Protein 5NMN (pdb70)

Solvent-accessible surface area: 3793 Å² total; per-residue (Å²): 189,120,50,58,132,111,105,118,32,147,79,124,116,24,136,94,134,142,173,86,58,91,150,88,128,38,101,102,160,103,102,101,126,275

GO terms:
  GO:0045087 innate immune response (P, IDA)
  GO:0019731 antibacterial humoral response (P, IDA)
  GO:0050829 defense response to Gram-negative bacterium (P, IDA)
  GO:0050830 defense response to Gram-positive ba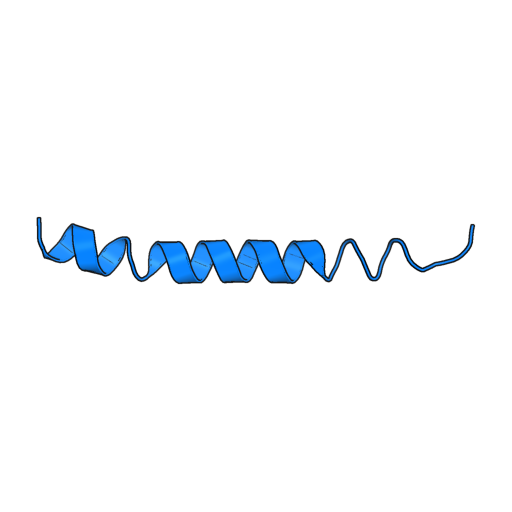cterium (P, IDA)
  GO:0061844 antimicrobial humoral immune response mediated by antimicrobial peptide (P, IDA)
  GO:0001878 response to yeast (P, IDA)
  GO:0005576 extracellular region (C, IDA)
  GO:0035821 modulation of process of another organism (P, IDA)
  GO:0019732 antifungal humoral response (P, IDA)
  GO:0002544 chronic inflammatory response (P, IMP)
  GO:0045087 innate immune response (P, IMP)
  GO:0050830 defense response to Gram-positive bacterium (P, IMP)
  GO:0032757 positive regulation of interleukin-8 production (P, IMP)
  GO:0061844 antimicrobial humoral immune response mediated by antimicrobial peptide (P, IMP)
  GO:014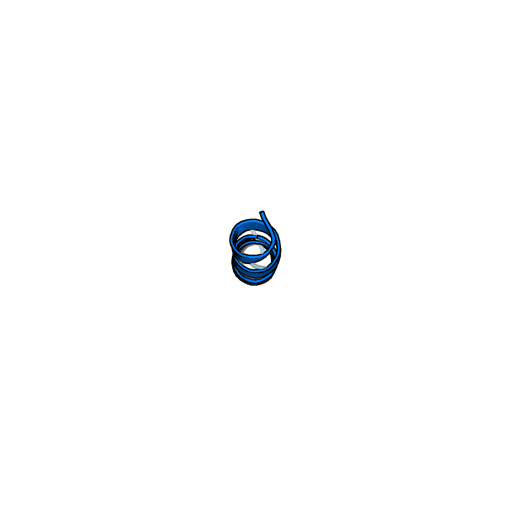0367 antibacterial innate immune response (P, IDA)
  GO:0042742 defense response to bacterium (P, IMP)
  GO:0042742 defense response to bacterium (P, TAS)
  GO:190472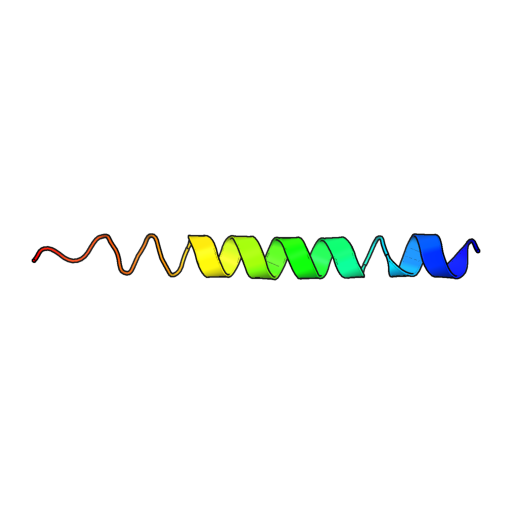4 tertiary granule lumen (C, TAS)
  GO:0035580 specific granule lumen (C, TAS)
  GO:0005576 extracellular region (C, TAS)

Organism: Homo sapiens (NCBI:txid9606)

InterPro domains:
  IPR001894 Cathelicidin-like [PTHR10206] (10-161)
  IPR018216 Cathelicidin, conserved site [PS00946] (35-48)
  IPR018216 Cathelicidin, conserved site [PS00947] (79-101)
  IPR022746 Cathelicidin, antimicrobial peptide, C-terminal [PF12153] (136-163)
  IPR046350 Cystatin superfamily [SSF54403] (33-126)

B-factor: mean 29.7, std 23.13, range [10.72, 134.12]

Radius of gyration: 15.25 Å; Cα contacts (8 Å, |Δi|>4): 0; chains: 1; bounding box: 27×22×41 Å

Foldseek 3Di:
DVVVVVVVVVVVVVVVVVVVVVVVVVVVVVPDDD

Sequence (34 aa):
LLGDFFRKSSKEKIGKEFKRIVQRIKKDFLRRNLVPRR

Secondary structure (DSSP, 8-state):
-HHHHHHHHHHHHHHHHHHHHHHHHHHHHHTS--

Structure (mmCIF, N/CA/C/O backbone):
data_5NMN
#
_entry.id   5NMN
#
_cell.length_a   60.381
_cell.length_b   17.832
_cell.length_c   34.032
_cell.angle_alpha   90.00
_cell.angle_beta   105.19
_cell.angle_gamma   90.00
#
_symmetry.space_group_name_H-M   'C 1 2 1'
#
loop_
_entity.id
_entity.type
_entity.pdbx_description
1 polymer 'Cathelicidin antimicrobial peptide'
2 non-polymer 'SODIUM ION'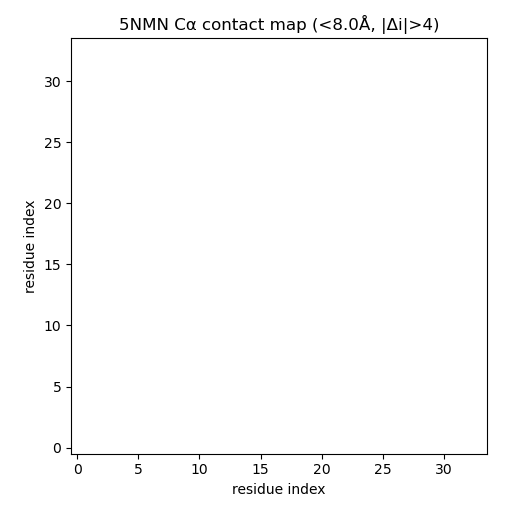
3 water water
#
loop_
_atom_site.group_PDB
_atom_site.id
_atom_site.type_symbol
_atom_site.label_atom_id
_atom_site.label_alt_id
_atom_site.label_comp_id
_atom_site.label_asym_id
_atom_site.label_entity_id
_atom_site.label_seq_id
_atom_site.pdbx_PDB_ins_code
_atom_site.Cartn_x
_atom_site.Cartn_y
_atom_site.Cartn_z
_atom_site.occupancy
_atom_site.B_iso_or_equiv
_atom_site.auth_seq_id
_atom_site.auth_comp_id
_atom_site.auth_asym_id
_atom_site.auth_atom_id
_atom_site.pdbx_PDB_model_num
ATOM 1 N N . LEU A 1 1 ? 25.573 -10.759 21.952 1.00 46.02 1 LEU A N 1
ATOM 2 C CA . LEU A 1 1 ? 24.934 -11.894 21.231 1.00 27.30 1 LEU A CA 1
ATOM 3 C C . LEU A 1 1 ? 23.412 -11.713 21.302 1.00 15.87 1 LEU A C 1
ATOM 4 O O . LEU A 1 1 ? 22.783 -11.346 20.315 1.00 14.93 1 LEU A O 1
ATOM 22 N N . LEU A 1 2 ? 22.821 -11.924 22.471 1.00 15.64 2 LEU A N 1
ATOM 23 C CA . LEU A 1 2 ? 21.380 -11.732 22.605 1.00 15.10 2 LEU A CA 1
ATOM 24 C C . LEU A 1 2 ? 20.957 -10.283 22.318 1.00 13.09 2 LEU A C 1
ATOM 25 O O . LEU A 1 2 ? 19.908 -10.039 21.720 1.00 13.12 2 LEU A O 1
ATOM 41 N N . GLY A 1 3 ? 21.758 -9.321 22.769 1.00 13.35 3 GLY A N 1
ATOM 42 C CA . GLY A 1 3 ? 21.464 -7.923 22.487 1.00 13.54 3 GLY A CA 1
ATOM 43 C C . GLY A 1 3 ? 21.420 -7.648 20.996 1.00 12.44 3 GLY A C 1
ATOM 44 O O . GLY A 1 3 ? 20.551 -6.917 20.504 1.00 12.54 3 GLY A O 1
ATOM 48 N N . ASP A 1 4 ? 22.357 -8.239 20.265 1.00 12.22 4 ASP A N 1
ATOM 49 C CA . ASP A 1 4 ? 22.389 -8.087 18.814 1.00 12.90 4 ASP A CA 1
ATOM 50 C C . ASP A 1 4 ? 21.152 -8.702 18.163 1.00 11.84 4 ASP A C 1
ATOM 51 O O . ASP A 1 4 ? 20.617 -8.146 17.205 1.00 12.40 4 ASP A O 1
ATOM 60 N N . PHE A 1 5 ? 20.682 -9.830 18.685 1.00 12.35 5 PHE A N 1
ATOM 61 C CA . PHE A 1 5 ? 19.481 -10.461 18.155 1.00 11.72 5 PHE A CA 1
ATOM 62 C C . PHE A 1 5 ? 18.276 -9.523 18.300 1.00 10.72 5 PHE A C 1
ATOM 63 O O . PHE A 1 5 ? 17.531 -9.297 17.341 1.00 11.89 5 PHE A O 1
ATOM 80 N N . PHE A 1 6 ? 18.081 -8.971 19.495 1.00 11.18 6 PHE A N 1
ATOM 81 C CA . PHE A 1 6 ? 16.971 -8.038 19.697 1.00 11.68 6 PHE A CA 1
ATOM 82 C C . PHE A 1 6 ? 17.132 -6.775 18.840 1.00 11.37 6 PHE A C 1
ATOM 83 O O . PHE A 1 6 ? 16.160 -6.282 18.262 1.00 12.51 6 PHE A O 1
ATOM 100 N N . ARG A 1 7 ? 18.353 -6.255 18.757 1.00 11.36 7 ARG A N 1
ATOM 101 C CA . ARG A 1 7 ? 18.601 -5.074 17.949 1.00 11.53 7 ARG A CA 1
ATOM 102 C C . ARG A 1 7 ? 18.226 -5.328 16.490 1.00 11.48 7 ARG A C 1
ATOM 103 O O . ARG A 1 7 ? 17.566 -4.505 15.847 1.00 12.53 7 ARG A O 1
ATOM 124 N N . LYS A 1 8 ? 18.648 -6.467 15.962 1.00 11.54 8 LYS A N 1
ATOM 125 C CA . LYS A 1 8 ? 18.390 -6.786 14.567 1.00 12.46 8 LYS A CA 1
ATOM 126 C C . LYS A 1 8 ? 16.896 -6.958 14.324 1.00 13.16 8 LYS A C 1
ATOM 127 O O . LYS A 1 8 ? 16.407 -6.644 13.244 1.00 14.35 8 LYS A O 1
ATOM 146 N N A SER A 1 9 ? 16.170 -7.439 15.328 0.31 14.01 9 SER A N 1
ATOM 147 N N B SER A 1 9 ? 16.167 -7.452 15.321 0.69 14.39 9 SER A N 1
ATOM 148 C CA A SER A 1 9 ? 14.719 -7.515 15.230 0.31 13.83 9 SER A CA 1
ATOM 149 C CA B SER A 1 9 ? 14.712 -7.538 15.211 0.69 16.20 9 SER A CA 1
ATOM 150 C C A SER A 1 9 ? 14.145 -6.117 15.002 0.31 15.02 9 SER A C 1
ATOM 151 C C B SER A 1 9 ? 14.094 -6.141 15.051 0.69 16.26 9 SER A C 1
ATOM 152 O O A SER A 1 9 ? 13.318 -5.898 14.119 0.31 15.48 9 SER A O 1
ATOM 153 O O B SER A 1 9 ? 13.175 -5.953 14.255 0.69 19.58 9 SER A O 1
ATOM 168 N N . LYS A 1 10 ? 14.596 -5.167 15.806 1.00 14.76 10 LYS A N 1
ATOM 169 C CA . LYS A 1 10 ? 14.146 -3.785 15.685 1.00 15.66 10 LYS A CA 1
ATOM 170 C C . LYS A 1 10 ? 14.519 -3.222 14.320 1.00 14.58 10 LYS A C 1
ATOM 171 O O . LYS A 1 10 ? 13.719 -2.548 13.671 1.00 16.87 10 LYS A O 1
ATOM 191 N N . GLU A 1 11 ? 15.748 -3.482 13.893 1.00 14.05 11 GLU A N 1
ATOM 192 C CA . GLU A 1 11 ? 16.229 -2.964 12.621 1.00 14.68 11 GLU A CA 1
ATOM 193 C C . GLU A 1 11 ? 15.403 -3.508 11.460 1.00 15.29 11 GLU A C 1
ATOM 194 O O . GLU A 1 11 ? 15.112 -2.792 10.508 1.00 16.55 11 GLU A O 1
ATOM 206 N N . LYS A 1 12 ? 15.006 -4.771 11.551 1.00 16.98 12 LYS A N 1
ATOM 207 C CA . LYS A 1 12 ? 14.198 -5.386 10.502 1.00 17.45 12 LYS A CA 1
ATOM 208 C C . LYS A 1 12 ? 12.832 -4.707 10.407 1.00 17.93 12 LYS A C 1
ATOM 209 O O . LYS A 1 12 ? 12.323 -4.488 9.316 1.00 18.82 12 LYS A O 1
ATOM 228 N N . ILE A 1 13 ? 12.235 -4.365 11.544 1.00 19.38 13 ILE A N 1
ATOM 229 C CA . ILE A 1 13 ? 10.975 -3.627 11.531 1.00 21.08 13 ILE A CA 1
ATOM 230 C C . ILE A 1 13 ? 11.159 -2.303 10.793 1.00 16.49 13 ILE A C 1
ATOM 231 O O . ILE A 1 13 ? 10.324 -1.912 9.973 1.00 17.04 13 ILE A O 1
ATOM 247 N N . GLY A 1 14 ? 12.256 -1.617 11.079 1.00 15.80 14 GLY A N 1
ATOM 248 C CA . GLY A 1 14 ? 12.559 -0.367 10.411 1.00 16.22 14 GLY A CA 1
ATOM 249 C C . GLY A 1 14 ? 12.731 -0.529 8.910 1.00 14.41 14 GLY A C 1
ATOM 250 O O . GLY A 1 14 ? 12.232 0.272 8.126 1.00 15.48 14 GLY A O 1
ATOM 254 N N . LYS A 1 15 ? 13.440 -1.572 8.500 1.00 14.97 15 LYS A N 1
ATOM 255 C CA . LYS A 1 15 ? 13.656 -1.815 7.084 1.00 19.09 15 LYS A CA 1
ATOM 256 C C . LYS A 1 15 ? 12.333 -2.096 6.390 1.00 17.41 15 LYS A C 1
ATOM 257 O O . LYS A 1 15 ? 12.085 -1.622 5.283 1.00 17.58 15 LYS A O 1
ATOM 276 N N . GLU A 1 16 ? 11.478 -2.874 7.039 1.00 16.98 16 GLU A N 1
ATOM 277 C CA . GLU A 1 16 ? 10.206 -3.224 6.433 1.00 17.02 16 GLU A CA 1
ATOM 278 C C . GLU A 1 16 ? 9.330 -1.985 6.311 1.00 15.55 16 GLU A C 1
ATOM 279 O O . GLU A 1 16 ? 8.666 -1.789 5.296 1.00 16.56 16 GLU A O 1
ATOM 291 N N . PHE A 1 17 ? 9.342 -1.141 7.334 1.00 15.00 17 PHE A N 1
ATOM 292 C CA . PHE A 1 17 ? 8.615 0.113 7.275 1.00 16.27 17 PHE A CA 1
ATOM 293 C C . PHE A 1 17 ? 9.048 0.940 6.067 1.00 15.06 17 PHE A C 1
ATOM 294 O O . PHE A 1 17 ? 8.216 1.413 5.290 1.00 15.48 17 PHE A O 1
ATOM 311 N N . LYS A 1 18 ? 10.354 1.112 5.911 1.00 15.90 18 LYS A N 1
ATOM 312 C CA . LYS A 1 18 ? 10.891 1.909 4.821 1.00 16.21 18 LYS A CA 1
ATOM 313 C C . LYS A 1 18 ? 10.489 1.332 3.478 1.00 17.05 18 LYS A C 1
ATOM 314 O O . LYS A 1 18 ? 10.123 2.066 2.571 1.00 17.24 18 LYS A O 1
ATOM 333 N N . ARG A 1 19 ? 10.571 0.016 3.346 1.00 16.56 19 ARG A N 1
ATOM 334 C CA . ARG A 1 19 ? 10.255 -0.626 2.081 1.00 16.28 19 ARG A CA 1
ATOM 335 C C . ARG A 1 19 ? 8.784 -0.469 1.734 1.00 14.92 19 ARG A C 1
ATOM 336 O O . ARG A 1 19 ? 8.439 -0.228 0.581 1.00 15.00 19 ARG A O 1
ATOM 357 N N . ILE A 1 20 ? 7.917 -0.605 2.728 1.00 14.10 20 ILE A N 1
ATOM 358 C CA . ILE A 1 20 ? 6.483 -0.459 2.511 1.00 14.25 20 ILE A CA 1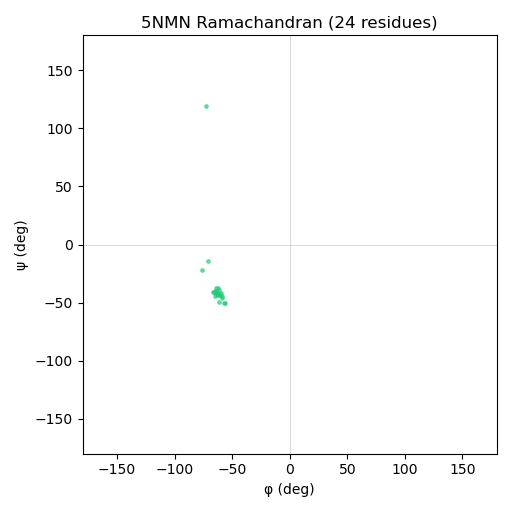
ATOM 359 C C . ILE A 1 20 ? 6.138 0.970 2.106 1.00 13.27 20 ILE A C 1
ATOM 360 O O . ILE A 1 20 ? 5.373 1.185 1.162 1.00 13.72 20 ILE A O 1
ATOM 376 N N . VAL A 1 21 ? 6.714 1.950 2.791 1.00 14.35 21 VAL A N 1
ATOM 377 C CA . VAL A 1 21 ? 6.438 3.338 2.463 1.00 14.74 21 VAL A CA 1
ATOM 378 C C . VAL A 1 21 ? 6.945 3.657 1.054 1.00 15.12 21 VAL A C 1
ATOM 379 O O . VAL A 1 21 ? 6.264 4.342 0.289 1.00 15.22 21 VAL A O 1
ATOM 392 N N . GLN A 1 22 ? 8.123 3.149 0.700 1.00 15.13 22 GLN A N 1
ATOM 393 C CA . GLN A 1 22 ? 8.658 3.372 -0.640 1.00 16.07 22 GLN A CA 1
ATOM 394 C C . GLN A 1 22 ? 7.746 2.753 -1.699 1.00 14.61 22 GLN A C 1
ATOM 395 O O . GLN A 1 22 ? 7.493 3.358 -2.739 1.00 15.40 22 GLN A O 1
ATOM 409 N N . ARG A 1 23 ? 7.257 1.546 -1.436 1.00 14.34 23 ARG A N 1
ATOM 410 C CA . ARG A 1 23 ? 6.369 0.863 -2.367 1.00 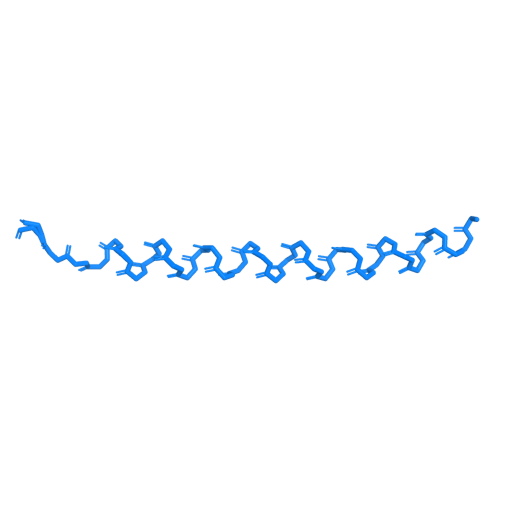14.08 23 ARG A CA 1
ATOM 411 C C . ARG A 1 23 ? 5.093 1.672 -2.570 1.00 12.09 23 ARG A C 1
ATOM 412 O O . ARG A 1 23 ? 4.607 1.811 -3.690 1.00 13.09 23 ARG A O 1
ATOM 433 N N . ILE A 1 24 ? 4.551 2.208 -1.485 1.00 12.68 24 ILE A N 1
ATOM 434 C CA . ILE A 1 24 ? 3.359 3.040 -1.568 1.00 12.60 24 ILE A CA 1
ATOM 435 C C . ILE A 1 24 ? 3.617 4.301 -2.391 1.00 12.73 24 ILE A C 1
ATOM 436 O O . ILE A 1 24 ? 2.809 4.670 -3.245 1.00 12.90 24 ILE A O 1
ATOM 452 N N A LYS A 1 25 ? 4.737 4.964 -2.135 0.62 13.51 25 LYS A N 1
ATOM 453 N N B LYS A 1 25 ? 4.745 4.954 -2.131 0.38 13.43 25 LYS A N 1
ATOM 454 C CA A LYS A 1 25 ? 5.076 6.166 -2.884 0.62 14.15 25 LYS A CA 1
ATOM 455 C CA B LYS A 1 25 ? 5.112 6.161 -2.866 0.38 15.32 25 LYS A CA 1
ATOM 456 C C A LYS A 1 25 ? 5.154 5.857 -4.372 0.62 13.07 25 LYS A C 1
ATOM 457 C C B LYS A 1 25 ? 5.197 5.881 -4.361 0.38 13.99 25 LYS A C 1
ATOM 458 O O A LYS A 1 25 ? 4.593 6.581 -5.196 0.62 15.56 25 LYS A O 1
ATOM 459 O O B LYS A 1 25 ? 4.685 6.649 -5.178 0.38 13.56 25 LYS A O 1
ATOM 496 N N . ASP A 1 26 ? 5.857 4.782 -4.712 1.00 13.42 26 ASP A N 1
ATOM 497 C CA . ASP A 1 26 ? 6.027 4.394 -6.110 1.00 14.23 26 ASP A CA 1
ATOM 498 C C . ASP A 1 26 ? 4.683 4.082 -6.752 1.00 12.46 26 ASP A C 1
ATOM 499 O O . ASP A 1 26 ? 4.403 4.527 -7.863 1.00 13.31 26 ASP A O 1
ATOM 509 N N . PHE A 1 27 ? 3.853 3.315 -6.052 1.00 12.43 27 PHE A N 1
ATOM 510 C CA . PHE A 1 27 ? 2.528 2.969 -6.550 1.00 11.86 27 PHE A CA 1
ATOM 511 C C . PHE A 1 27 ? 1.714 4.226 -6.853 1.00 11.00 27 PHE A C 1
ATOM 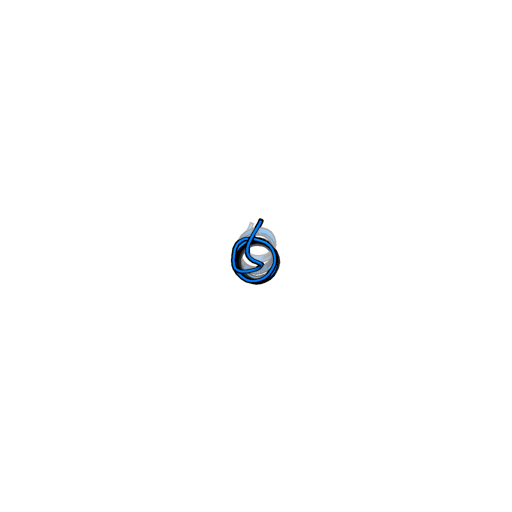512 O O . PHE A 1 27 ? 1.151 4.365 -7.939 1.00 12.14 27 PHE A O 1
ATOM 529 N N . LEU A 1 28 ? 1.659 5.148 -5.897 1.00 12.06 28 LEU A N 1
ATOM 530 C CA . LEU A 1 28 ? 0.847 6.349 -6.067 1.00 12.36 28 LEU A CA 1
ATOM 531 C C . LEU A 1 28 ? 1.361 7.187 -7.233 1.00 13.16 28 LEU A C 1
ATOM 532 O O . LEU A 1 28 ? 0.583 7.698 -8.025 1.00 14.50 28 LEU A O 1
ATOM 548 N N . ARG A 1 29 ? 2.676 7.339 -7.330 1.00 12.78 29 ARG A N 1
ATOM 549 C CA A ARG A 1 29 ? 3.303 8.059 -8.436 0.48 16.50 29 ARG A CA 1
ATOM 550 C CA B ARG A 1 29 ? 3.230 8.099 -8.435 0.52 12.85 29 ARG A CA 1
ATOM 551 C C . ARG A 1 29 ? 2.943 7.417 -9.774 1.00 13.66 29 ARG A C 1
ATOM 552 O O . ARG A 1 29 ? 2.668 8.099 -10.766 1.00 14.13 29 ARG A O 1
ATOM 593 N N . ASN A 1 30 ? 2.962 6.087 -9.798 1.00 11.58 30 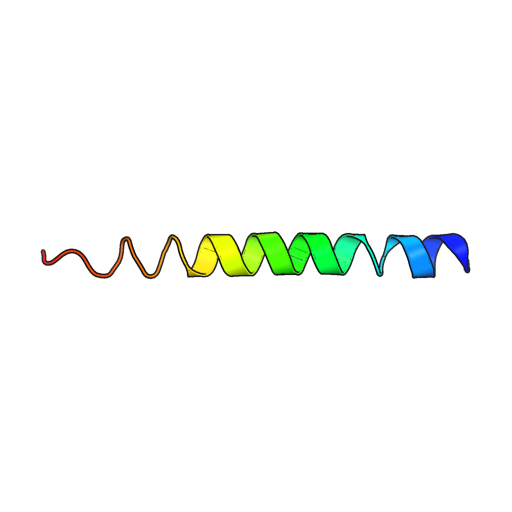ASN A N 1
ATOM 594 C CA . ASN A 1 30 ? 2.722 5.336 -11.022 1.00 11.58 30 ASN A CA 1
ATOM 595 C C . ASN A 1 30 ? 1.272 5.399 -11.480 1.00 11.91 30 ASN A C 1
ATOM 596 O O . ASN A 1 30 ? 0.986 5.067 -12.627 1.00 12.54 30 ASN A O 1
ATOM 607 N N . LEU A 1 31 ? 0.362 5.853 -10.621 1.00 12.21 31 LEU A N 1
ATOM 608 C CA . LEU A 1 31 ? -1.055 5.944 -10.990 1.00 12.37 31 LEU A CA 1
ATOM 609 C C . LEU A 1 31 ? -1.386 7.122 -11.900 1.00 13.14 31 LEU A C 1
ATOM 610 O O . LEU A 1 31 ? -2.415 7.114 -12.562 1.00 15.28 31 LEU A O 1
ATOM 626 N N . VAL A 1 32 ? -0.542 8.148 -11.903 1.00 13.06 32 VAL A N 1
ATOM 627 C CA . VAL A 1 32 ? -0.886 9.388 -12.593 1.00 13.39 32 VAL A CA 1
ATOM 628 C C . VAL A 1 32 ? -0.795 9.183 -14.103 1.00 13.52 32 VAL A C 1
ATOM 629 O O . VAL A 1 32 ? 0.269 8.855 -14.615 1.00 13.48 32 VAL A O 1
ATOM 642 N N . PRO A 1 33 ? -1.916 9.366 -14.824 1.00 14.31 33 PRO A N 1
ATOM 643 C CA . PRO A 1 33 ? -1.885 9.114 -16.265 1.00 15.42 33 PRO A CA 1
ATOM 644 C C . PRO A 1 33 ? -0.948 10.044 -17.009 1.00 18.79 33 PRO A C 1
ATOM 645 O O . PRO A 1 33 ? -0.685 11.168 -16.580 1.00 22.42 33 PRO A O 1
ATOM 656 N N A ARG A 1 34 ? -0.380 9.528 -18.090 0.61 18.56 34 ARG A N 1
ATOM 657 N N B ARG A 1 34 ? -0.546 9.613 -18.197 0.39 36.16 34 ARG A N 1
ATOM 658 C CA A ARG A 1 34 ? 0.711 10.196 -18.779 0.61 30.38 34 ARG A CA 1
ATOM 659 C CA B ARG A 1 34 ? 0.185 10.470 -19.119 0.39 40.07 34 ARG A CA 1
ATOM 660 C C A ARG A 1 34 ? 0.236 10.755 -20.107 0.61 26.98 34 ARG A C 1
ATOM 661 C C B ARG A 1 34 ? -0.775 11.079 -20.134 0.39 34.43 34 ARG A C 1
ATOM 662 O O A ARG A 1 34 ? -0.184 9.999 -20.976 0.61 26.86 34 ARG A O 1
ATOM 663 O O B ARG A 1 34 ? -1.978 10.817 -20.096 0.39 30.64 34 ARG A O 1
#